Protein AF-A0A925TIU9-F1 (afdb_monomer_lite)

Secondary structure (DSSP, 8-state):
-PPPPEEEE--SSPPPHHHHHHHHHHHHTT--EEEEESS--TTPPTTPEEEEGGGTS-GGGSPPTTS-TTTS--HHHHHHHHHHHHHHHH---

Foldseek 3Di:
DQDEADEEEDEDDADDPVRQVVCVVCVVVRHAYEYEYCDDHPNHDPRHHYDHLVVQPNNVLADDPPDDCPPSHHNVVVRVSSVVSCCVVPNTD

Structure (mmCIF, N/CA/C/O backbone):
data_AF-A0A925TIU9-F1
#
_entry.id   AF-A0A925TIU9-F1
#
loop_
_atom_site.group_PDB
_atom_site.id
_atom_site.type_symbol
_atom_site.label_atom_id
_atom_site.label_alt_id
_atom_site.label_comp_id
_atom_site.label_asym_id
_atom_site.label_entity_id
_atom_site.label_seq_id
_atom_site.pdbx_PDB_ins_code
_atom_site.Cartn_x
_atom_site.Cartn_y
_atom_site.Cartn_z
_atom_site.occupancy
_atom_site.B_iso_or_equiv
_atom_site.auth_seq_id
_atom_site.auth_comp_id
_atom_site.auth_asym_id
_atom_site.auth_atom_id
_atom_site.pdbx_PDB_model_num
ATOM 1 N N . MET A 1 1 ? -22.622 4.670 10.125 1.00 55.38 1 MET A N 1
ATOM 2 C CA . MET A 1 1 ? -22.052 5.064 8.820 1.00 55.38 1 MET A CA 1
ATOM 3 C C . MET A 1 1 ? -20.572 4.727 8.870 1.00 55.38 1 MET A C 1
ATOM 5 O O . MET A 1 1 ? -19.950 5.056 9.870 1.00 55.38 1 MET A O 1
ATOM 9 N N . THR A 1 2 ? -20.039 3.986 7.900 1.00 75.12 2 THR A N 1
ATOM 10 C CA . THR A 1 2 ? -18.594 3.709 7.822 1.00 75.12 2 THR A CA 1
ATOM 11 C C . THR A 1 2 ? -17.880 4.951 7.306 1.00 75.12 2 THR A C 1
ATOM 13 O O . THR A 1 2 ? -18.351 5.538 6.335 1.00 75.12 2 THR A O 1
ATOM 16 N N . LEU A 1 3 ? -16.790 5.352 7.963 1.00 94.38 3 LEU A N 1
ATOM 17 C CA . LEU A 1 3 ? -15.952 6.467 7.518 1.00 94.38 3 LEU A CA 1
ATOM 18 C C . LEU A 1 3 ? -15.279 6.140 6.178 1.00 94.38 3 LEU A C 1
ATOM 20 O O . LEU A 1 3 ? -15.192 4.969 5.792 1.00 94.38 3 LEU A O 1
ATOM 24 N N . ASP A 1 4 ? -14.789 7.172 5.492 1.00 96.38 4 ASP A N 1
ATOM 25 C CA . ASP A 1 4 ? -14.081 7.008 4.222 1.00 96.38 4 ASP A CA 1
ATOM 26 C C . ASP A 1 4 ? -12.849 6.101 4.380 1.00 96.38 4 ASP A C 1
ATOM 28 O O . ASP A 1 4 ? -12.171 6.155 5.417 1.00 96.38 4 ASP A O 1
ATOM 32 N N . PRO A 1 5 ? -12.542 5.256 3.379 1.00 96.88 5 PRO A N 1
ATOM 33 C CA . PRO A 1 5 ? -11.356 4.420 3.417 1.00 96.88 5 PRO A CA 1
ATOM 34 C C . PRO A 1 5 ? -10.088 5.273 3.327 1.00 96.88 5 PRO A C 1
ATOM 36 O O . PRO A 1 5 ? -10.023 6.215 2.542 1.00 96.88 5 PRO A O 1
ATOM 39 N N . ILE A 1 6 ? -9.068 4.887 4.092 1.00 98.06 6 ILE A N 1
ATOM 40 C CA . ILE A 1 6 ? -7.716 5.436 3.981 1.00 98.06 6 ILE A CA 1
ATOM 41 C C . ILE A 1 6 ? -6.902 4.506 3.098 1.00 98.06 6 ILE A C 1
ATOM 43 O O . ILE A 1 6 ? -6.741 3.318 3.410 1.00 98.06 6 ILE A O 1
ATOM 47 N N . GLN A 1 7 ? -6.406 5.036 1.986 1.00 98.31 7 GLN A N 1
ATOM 48 C CA . GLN A 1 7 ? -5.690 4.262 0.990 1.00 98.31 7 GLN A CA 1
ATOM 49 C C . GLN A 1 7 ? -4.183 4.466 1.128 1.00 98.31 7 GLN A C 1
ATOM 51 O O . GLN A 1 7 ? 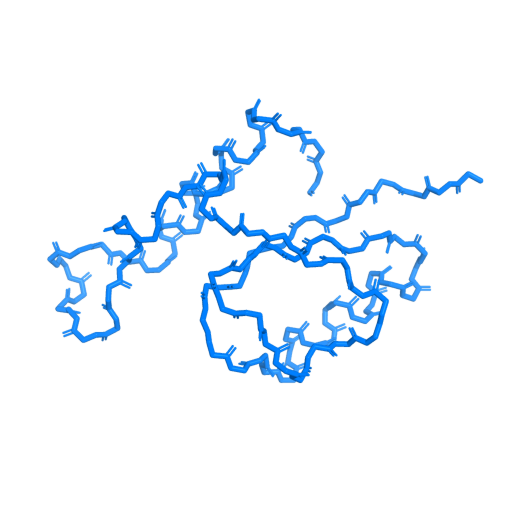-3.664 5.577 1.106 1.00 98.31 7 GLN A O 1
ATOM 56 N N . MET A 1 8 ? -3.455 3.365 1.274 1.00 98.19 8 MET A N 1
ATOM 57 C CA . MET A 1 8 ? -2.019 3.359 1.533 1.00 98.19 8 MET A CA 1
ATOM 58 C C . MET A 1 8 ? -1.289 2.527 0.485 1.00 98.19 8 MET A C 1
ATOM 60 O O . MET A 1 8 ? -1.800 1.505 0.030 1.00 98.19 8 MET A O 1
ATOM 64 N N . LEU A 1 9 ? -0.064 2.931 0.148 1.00 97.88 9 LEU A N 1
ATOM 65 C CA . LEU A 1 9 ? 0.843 2.165 -0.702 1.00 97.88 9 LEU A CA 1
ATOM 66 C C . LEU A 1 9 ? 1.954 1.547 0.145 1.00 97.88 9 LEU A C 1
ATOM 68 O O . LEU A 1 9 ? 2.662 2.254 0.863 1.00 97.88 9 LEU A O 1
ATOM 72 N N . TRP A 1 10 ? 2.170 0.244 -0.016 1.00 96.75 10 TRP A N 1
ATOM 73 C CA . TRP A 1 10 ? 3.376 -0.421 0.459 1.00 96.75 10 TRP A CA 1
ATOM 74 C C . TRP A 1 10 ? 3.943 -1.330 -0.622 1.00 96.75 10 TRP A C 1
ATOM 76 O O . TRP A 1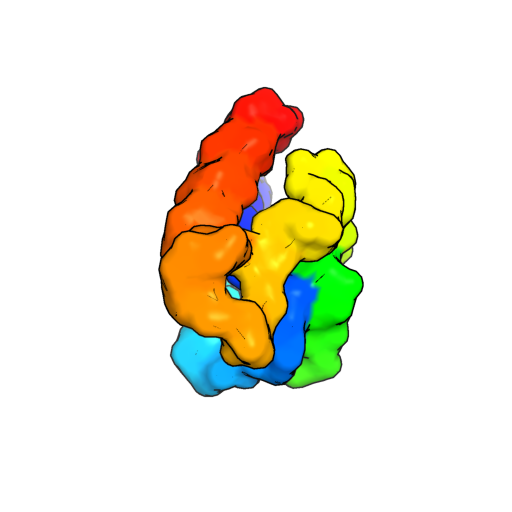 10 ? 3.368 -2.361 -0.954 1.00 96.75 10 TRP A O 1
ATOM 86 N N . VAL A 1 11 ? 5.073 -0.936 -1.206 1.00 93.81 11 VAL A N 1
ATOM 87 C CA . VAL A 1 11 ? 5.559 -1.560 -2.444 1.00 93.81 11 VAL A CA 1
ATOM 88 C C . VAL A 1 11 ? 6.065 -2.980 -2.215 1.00 93.81 11 VAL A C 1
ATOM 90 O O . VAL A 1 11 ? 5.760 -3.850 -3.024 1.00 93.81 11 VAL A O 1
ATOM 93 N N . ARG A 1 12 ? 6.856 -3.216 -1.160 1.00 90.44 12 ARG A N 1
ATOM 94 C CA . ARG A 1 12 ? 7.501 -4.516 -0.923 1.00 90.44 12 ARG A CA 1
ATOM 95 C C . ARG A 1 12 ? 8.025 -4.674 0.500 1.00 90.44 12 ARG A C 1
ATOM 97 O O . ARG A 1 12 ? 8.367 -3.691 1.156 1.00 90.44 12 ARG A O 1
ATOM 104 N N . GLY A 1 13 ? 8.225 -5.929 0.895 1.00 92.25 13 GLY A N 1
ATOM 105 C CA . GLY A 1 13 ? 8.846 -6.301 2.165 1.00 92.25 13 GLY A CA 1
ATO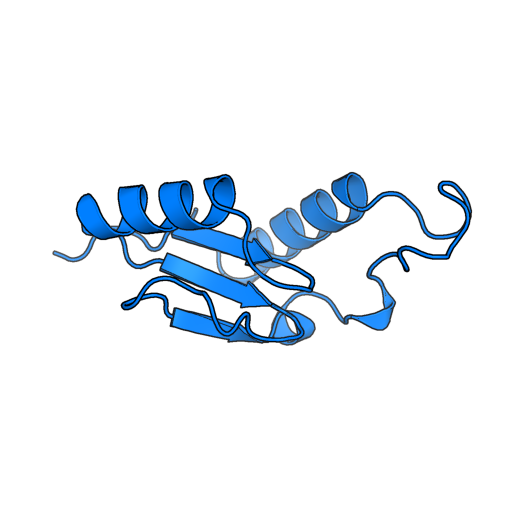M 106 C C . GLY A 1 13 ? 7.911 -6.158 3.370 1.00 92.25 13 GLY A C 1
ATOM 107 O O . GLY A 1 13 ? 6.778 -5.696 3.233 1.00 92.25 13 GLY A O 1
ATOM 108 N N . PRO A 1 14 ? 8.368 -6.567 4.565 1.00 96.19 14 PRO A N 1
ATOM 109 C CA . PRO A 1 14 ? 7.560 -6.494 5.774 1.00 96.19 14 PRO A CA 1
ATOM 110 C C . PRO A 1 14 ? 7.319 -5.043 6.194 1.00 96.19 14 PRO A C 1
ATOM 112 O O . PRO A 1 14 ? 8.179 -4.182 6.012 1.00 96.19 14 PRO A O 1
ATOM 115 N N . LEU A 1 15 ? 6.174 -4.804 6.830 1.00 97.44 15 LEU A N 1
ATOM 116 C CA . LEU A 1 15 ? 5.860 -3.513 7.432 1.00 97.44 15 LEU A CA 1
ATOM 117 C C . LEU A 1 15 ? 6.694 -3.317 8.702 1.00 97.44 15 LEU A C 1
ATOM 119 O O . LEU A 1 15 ? 6.652 -4.136 9.628 1.00 97.44 15 LEU A O 1
ATOM 123 N N . SER A 1 16 ? 7.428 -2.219 8.779 1.00 96.81 16 SER A N 1
ATOM 124 C CA . SER A 1 16 ? 8.067 -1.733 9.990 1.00 96.81 16 SER A CA 1
ATOM 125 C C . SER A 1 16 ? 7.031 -1.446 11.083 1.00 96.81 16 SER A C 1
ATOM 127 O O . SER A 1 16 ? 5.822 -1.352 10.850 1.00 96.81 16 SER A O 1
ATOM 129 N N . ARG A 1 17 ? 7.509 -1.267 12.319 1.00 97.81 17 ARG A N 1
ATOM 130 C CA . ARG A 1 17 ? 6.634 -0.892 13.441 1.00 97.81 17 ARG A CA 1
ATOM 131 C C . ARG A 1 17 ? 5.872 0.405 13.166 1.00 97.81 17 ARG A C 1
ATOM 133 O O . ARG A 1 17 ? 4.729 0.515 13.592 1.00 97.81 17 ARG A O 1
ATOM 140 N N . MET A 1 18 ? 6.483 1.356 12.458 1.00 97.75 18 MET A N 1
ATOM 141 C CA . MET A 1 18 ? 5.850 2.639 12.164 1.00 97.75 18 MET A CA 1
ATOM 142 C C . MET A 1 18 ? 4.662 2.466 11.215 1.00 97.75 18 MET A C 1
ATOM 144 O O . MET A 1 18 ? 3.569 2.934 11.527 1.00 97.75 18 MET A O 1
ATOM 148 N N . GLU A 1 19 ? 4.833 1.735 10.108 1.00 97.62 19 GLU A N 1
ATOM 149 C CA . GLU A 1 19 ? 3.719 1.506 9.178 1.00 97.62 19 GLU A CA 1
ATOM 150 C C . GLU A 1 19 ? 2.599 0.691 9.838 1.00 97.62 19 GLU A C 1
ATOM 152 O O . GLU A 1 19 ? 1.424 1.023 9.695 1.00 97.62 19 GLU A O 1
ATOM 157 N N . GLN A 1 20 ? 2.941 -0.329 10.634 1.00 98.44 20 GLN A N 1
ATOM 158 C CA . GLN A 1 20 ? 1.935 -1.090 11.379 1.00 98.44 20 GLN A CA 1
ATOM 159 C C . GLN A 1 20 ? 1.152 -0.217 12.367 1.00 98.44 20 GLN A C 1
ATOM 161 O O . GLN A 1 20 ? -0.061 -0.384 12.490 1.00 98.44 20 GLN A O 1
ATOM 166 N N . LEU A 1 21 ? 1.818 0.692 13.087 1.00 98.19 21 LEU A N 1
ATOM 167 C CA . LEU A 1 21 ? 1.160 1.602 14.028 1.00 98.19 21 LEU A CA 1
ATOM 168 C C . LEU A 1 21 ? 0.262 2.612 13.309 1.00 98.19 21 LEU A C 1
ATOM 170 O O . LEU A 1 21 ? -0.855 2.839 13.764 1.00 98.19 21 LEU A O 1
ATOM 174 N N . SER A 1 22 ? 0.708 3.156 12.174 1.00 98.31 22 SER A N 1
ATOM 175 C CA . SER A 1 22 ? -0.098 4.056 11.341 1.00 98.31 22 SER A CA 1
ATOM 176 C C . SER A 1 22 ? -1.370 3.373 10.831 1.00 98.31 22 SER A C 1
ATOM 178 O O . SER A 1 22 ? -2.465 3.908 10.963 1.00 98.31 22 SER A O 1
ATOM 180 N N . ILE A 1 23 ? -1.259 2.142 10.333 1.00 98.38 23 ILE A N 1
ATOM 181 C CA . ILE A 1 23 ? -2.426 1.360 9.913 1.00 98.38 23 ILE A CA 1
ATOM 182 C C . ILE A 1 23 ? -3.377 1.120 11.096 1.00 98.38 23 ILE A C 1
ATOM 184 O O . ILE A 1 23 ? -4.589 1.311 10.980 1.00 98.38 23 ILE A O 1
ATOM 188 N N . ARG A 1 24 ? -2.841 0.702 12.251 1.00 98.44 24 ARG A N 1
ATOM 189 C CA . ARG A 1 24 ? -3.651 0.422 13.447 1.00 98.44 24 ARG A CA 1
ATOM 190 C C . ARG A 1 24 ? -4.368 1.663 13.965 1.00 98.44 24 ARG A C 1
ATOM 192 O O . ARG A 1 24 ? -5.482 1.516 14.457 1.00 98.44 24 ARG A O 1
ATOM 199 N N . SER A 1 25 ? -3.774 2.853 13.866 1.00 98.31 25 SER A N 1
ATOM 200 C CA . SER A 1 25 ? -4.422 4.077 14.342 1.00 98.31 25 SER A CA 1
ATOM 201 C C . SER A 1 25 ? -5.664 4.417 13.516 1.00 98.31 25 SER A C 1
ATOM 203 O O . SER A 1 25 ? -6.708 4.687 14.105 1.00 98.31 25 SER A O 1
ATOM 205 N N . PHE A 1 26 ? -5.607 4.310 12.184 1.00 98.19 26 PHE A N 1
ATOM 206 C CA . PHE A 1 26 ? -6.779 4.530 11.328 1.00 98.19 26 PHE A CA 1
ATOM 207 C C . PHE A 1 26 ? -7.875 3.488 11.555 1.00 98.19 26 PHE A C 1
ATOM 209 O O . PHE A 1 26 ? -9.040 3.852 11.724 1.00 98.19 26 PHE A O 1
ATOM 216 N N . LEU A 1 27 ? -7.500 2.208 11.652 1.00 97.44 27 LEU A N 1
ATOM 217 C CA . LEU A 1 27 ? -8.444 1.138 11.984 1.00 97.44 27 LEU A CA 1
ATOM 218 C C . LEU A 1 27 ? -9.117 1.377 13.345 1.00 97.44 27 LEU A C 1
ATOM 220 O O . LEU A 1 27 ? -10.323 1.189 13.473 1.00 97.44 27 LEU A O 1
ATOM 224 N N . ALA A 1 28 ? -8.361 1.829 14.352 1.00 97.56 28 ALA A N 1
ATOM 225 C CA . ALA A 1 28 ? -8.890 2.129 15.682 1.00 97.56 28 ALA A CA 1
ATOM 226 C C . ALA A 1 28 ? -9.865 3.319 15.690 1.00 97.56 28 ALA A C 1
ATOM 228 O O . ALA A 1 28 ? -10.763 3.358 16.525 1.00 97.56 28 ALA A O 1
ATOM 229 N N . GLN A 1 29 ? -9.720 4.261 14.753 1.00 97.25 29 GLN A N 1
ATOM 230 C CA . GLN A 1 29 ? -10.680 5.351 14.536 1.00 97.25 29 GLN A CA 1
ATOM 231 C C . GLN A 1 29 ? -11.883 4.932 13.671 1.00 97.25 29 GLN A C 1
ATOM 233 O O . GLN A 1 29 ? -12.754 5.748 13.391 1.00 97.25 29 GLN A O 1
ATOM 238 N N . GLY A 1 30 ? -11.960 3.665 13.251 1.00 96.44 30 GLY A N 1
ATOM 239 C CA . GLY A 1 30 ? -13.083 3.129 12.480 1.00 96.44 30 GLY A CA 1
ATOM 240 C C . GLY A 1 30 ? -13.005 3.379 10.973 1.00 96.44 30 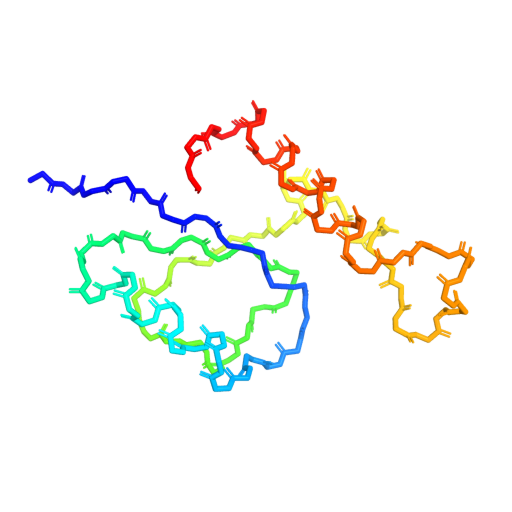GLY A C 1
ATOM 241 O O . GLY A 1 30 ? -13.965 3.070 10.264 1.00 96.44 30 GLY A O 1
ATOM 242 N N . HIS A 1 31 ? -11.883 3.900 10.467 1.00 97.69 31 HIS A N 1
ATOM 243 C CA . HIS A 1 31 ? -11.653 3.993 9.029 1.00 97.69 31 HIS A CA 1
ATOM 244 C C . HIS A 1 31 ? -11.287 2.617 8.455 1.00 97.69 31 HIS A C 1
ATOM 246 O O . HIS A 1 31 ? -10.381 1.956 8.976 1.00 97.69 31 HIS A O 1
ATOM 252 N N . PRO A 1 32 ? -11.920 2.173 7.355 1.00 97.56 32 PRO A N 1
ATOM 253 C CA . PRO A 1 32 ? -11.390 1.071 6.565 1.00 97.56 32 PRO A CA 1
ATOM 254 C C . PRO A 1 32 ? -9.992 1.432 6.049 1.00 97.56 32 PRO A C 1
ATOM 256 O O . PRO A 1 32 ? -9.776 2.547 5.583 1.00 97.56 32 PRO A O 1
ATOM 259 N N . VAL A 1 33 ? -9.050 0.492 6.082 1.00 98.25 33 VAL A N 1
ATOM 260 C CA . VAL A 1 33 ? -7.721 0.696 5.485 1.00 98.25 33 VAL A CA 1
ATOM 261 C C . VAL A 1 33 ? -7.582 -0.175 4.248 1.00 98.25 33 VAL A C 1
ATOM 263 O O . VAL A 1 33 ? -7.740 -1.398 4.320 1.00 98.25 33 VAL A O 1
ATOM 266 N N . HIS A 1 34 ? -7.292 0.466 3.120 1.00 98.31 34 HIS A N 1
ATOM 267 C CA . HIS A 1 34 ? -7.006 -0.169 1.839 1.00 98.31 34 HIS A CA 1
ATOM 268 C C . HIS A 1 34 ? -5.499 -0.107 1.587 1.00 98.31 34 HIS A C 1
ATOM 270 O O . HIS A 1 34 ? -4.946 0.962 1.348 1.00 98.31 34 HIS A O 1
ATOM 276 N N . LEU A 1 35 ? -4.824 -1.249 1.655 1.00 98.44 35 LEU A N 1
ATOM 277 C CA . LEU A 1 35 ? -3.389 -1.355 1.427 1.00 98.44 35 LEU A CA 1
ATOM 278 C C . LEU A 1 35 ? -3.124 -1.887 0.019 1.00 98.44 35 LEU A C 1
ATOM 280 O O . LEU A 1 35 ? -3.325 -3.072 -0.245 1.00 98.44 35 LEU A O 1
ATOM 284 N N . TYR A 1 36 ? -2.643 -1.018 -0.864 1.00 98.31 36 TYR A N 1
ATOM 285 C CA . TYR A 1 36 ? -2.154 -1.389 -2.186 1.00 98.31 36 TYR A CA 1
ATOM 286 C C . TYR A 1 36 ? -0.714 -1.874 -2.085 1.00 98.31 36 TYR A C 1
ATOM 288 O O . TYR A 1 36 ? 0.153 -1.198 -1.524 1.00 98.31 36 TYR A O 1
ATOM 296 N N . THR A 1 37 ? -0.450 -3.052 -2.635 1.00 97.62 37 THR A N 1
ATOM 297 C CA . THR A 1 37 ? 0.873 -3.671 -2.590 1.00 97.62 37 THR A CA 1
ATOM 298 C C . THR A 1 37 ? 1.086 -4.613 -3.766 1.00 97.62 37 THR A C 1
ATOM 300 O O . THR A 1 37 ? 0.123 -5.112 -4.348 1.00 97.62 37 THR A O 1
ATOM 303 N N . TYR A 1 38 ? 2.345 -4.830 -4.142 1.00 95.94 38 TYR A N 1
ATOM 304 C CA . TYR A 1 38 ? 2.697 -5.845 -5.135 1.00 95.94 38 TYR A CA 1
ATOM 305 C C . TYR A 1 38 ? 2.844 -7.223 -4.494 1.00 95.94 38 TYR A C 1
ATOM 307 O O . TYR A 1 38 ? 2.431 -8.209 -5.093 1.00 95.94 38 TYR A O 1
ATOM 315 N N . ASP A 1 39 ? 3.333 -7.257 -3.252 1.00 93.19 39 ASP A N 1
ATOM 316 C CA . ASP A 1 39 ? 3.526 -8.464 -2.457 1.00 93.19 39 ASP A CA 1
ATOM 317 C C . ASP A 1 39 ? 2.989 -8.217 -1.047 1.00 93.19 39 ASP A C 1
ATOM 319 O O . ASP A 1 39 ? 3.555 -7.441 -0.273 1.00 93.19 39 ASP A O 1
ATOM 323 N N . ALA A 1 40 ? 1.873 -8.865 -0.707 1.00 92.38 40 ALA A N 1
ATOM 324 C CA . ALA A 1 40 ? 1.173 -8.597 0.542 1.00 92.38 40 ALA A CA 1
ATOM 325 C C . ALA A 1 40 ? 2.049 -8.907 1.771 1.00 92.38 40 ALA A C 1
ATOM 327 O O . ALA A 1 40 ? 2.421 -10.065 1.969 1.00 92.38 40 ALA A O 1
ATOM 328 N N . PRO A 1 41 ? 2.329 -7.923 2.651 1.00 94.75 41 PRO A N 1
ATOM 329 C CA . PRO A 1 41 ? 3.129 -8.174 3.840 1.00 94.75 41 PRO A CA 1
ATOM 330 C C . PRO A 1 41 ? 2.388 -9.114 4.799 1.00 94.75 41 PRO A C 1
ATOM 332 O O . PRO A 1 41 ? 1.229 -8.884 5.173 1.00 94.75 41 PRO A O 1
ATOM 335 N N . GLU A 1 42 ? 3.067 -10.182 5.220 1.00 95.31 42 GLU A N 1
ATOM 336 C CA . GLU A 1 42 ? 2.520 -11.170 6.159 1.00 95.31 42 GLU A CA 1
ATOM 337 C C . GLU A 1 42 ? 2.239 -10.555 7.532 1.00 95.31 42 GLU A C 1
ATOM 339 O O . GLU A 1 42 ? 1.233 -10.860 8.166 1.00 95.31 42 GLU A O 1
ATOM 344 N N . ASN A 1 43 ? 3.087 -9.619 7.961 1.00 96.94 43 ASN A N 1
ATOM 345 C CA . ASN A 1 43 ? 3.006 -8.957 9.260 1.00 96.94 43 ASN A CA 1
ATOM 346 C C . ASN A 1 43 ? 2.053 -7.745 9.290 1.00 96.94 43 ASN A C 1
ATOM 348 O O . ASN A 1 43 ? 2.185 -6.865 10.146 1.00 96.94 43 ASN A O 1
ATOM 352 N N . ARG A 1 44 ? 1.100 -7.669 8.354 1.00 96.12 44 ARG A N 1
ATOM 353 C CA . ARG A 1 44 ? 0.090 -6.605 8.336 1.00 96.12 44 ARG A CA 1
ATOM 354 C C . ARG A 1 44 ? -0.873 -6.713 9.524 1.00 96.12 44 ARG A C 1
ATOM 356 O O . ARG A 1 44 ? -1.227 -7.823 9.927 1.00 96.12 44 ARG A O 1
ATOM 363 N N . PRO A 1 45 ? -1.350 -5.584 10.074 1.00 97.31 45 PRO A N 1
ATOM 364 C CA . PRO A 1 45 ? -2.413 -5.609 11.071 1.00 97.31 45 PRO A CA 1
ATOM 365 C C . PRO A 1 45 ? -3.683 -6.294 10.544 1.00 97.31 45 PRO A C 1
ATOM 367 O O . PRO A 1 45 ? -4.027 -6.187 9.366 1.00 97.31 45 PRO A O 1
ATOM 370 N N . ALA A 1 46 ? -4.404 -6.981 11.431 1.00 96.31 46 ALA A N 1
ATOM 371 C CA . ALA A 1 46 ? -5.710 -7.545 11.105 1.00 96.31 46 ALA A CA 1
ATOM 372 C C . ALA A 1 46 ? -6.718 -6.432 10.763 1.00 96.31 46 ALA A C 1
ATOM 374 O O . ALA A 1 46 ? -6.648 -5.337 11.316 1.00 96.31 46 ALA A O 1
ATOM 375 N N . GLY A 1 47 ? -7.661 -6.721 9.863 1.00 95.62 47 GLY A N 1
ATOM 376 C CA . GLY A 1 47 ? -8.686 -5.766 9.421 1.00 95.62 47 GLY A CA 1
ATOM 377 C C . GLY A 1 47 ? -8.291 -4.901 8.218 1.00 95.62 47 GLY A C 1
ATOM 378 O O . GLY A 1 47 ? -9.153 -4.238 7.645 1.00 95.62 47 GLY A O 1
ATOM 379 N N . VAL A 1 48 ? -7.028 -4.947 7.782 1.00 97.44 48 VAL A N 1
ATOM 380 C CA . VAL A 1 48 ? -6.584 -4.310 6.532 1.00 97.44 48 VAL A CA 1
ATOM 381 C C . VAL A 1 48 ? -7.148 -5.055 5.327 1.00 97.44 48 VAL A C 1
ATOM 383 O O . VAL A 1 48 ? -7.012 -6.277 5.224 1.00 97.44 48 VAL A O 1
ATOM 386 N N . ARG A 1 49 ? -7.718 -4.314 4.375 1.00 97.50 49 ARG A N 1
ATOM 387 C CA . ARG A 1 49 ? -8.080 -4.834 3.053 1.00 97.50 49 ARG A CA 1
ATOM 388 C C . ARG A 1 49 ? -6.900 -4.649 2.114 1.00 97.50 49 ARG A C 1
ATOM 390 O O . ARG A 1 49 ? -6.391 -3.541 1.990 1.00 97.50 49 ARG A O 1
ATOM 397 N N . VAL A 1 50 ? -6.458 -5.725 1.477 1.00 97.88 50 VAL A N 1
ATOM 398 C CA . VAL A 1 50 ? -5.288 -5.704 0.594 1.00 97.88 50 VAL A CA 1
ATOM 399 C C . VAL A 1 50 ? -5.742 -5.675 -0.859 1.00 97.88 50 VAL A C 1
ATOM 401 O O . VAL A 1 50 ? -6.619 -6.446 -1.241 1.00 97.88 50 VAL A O 1
ATOM 404 N N . PHE A 1 51 ? -5.124 -4.803 -1.650 1.00 98.25 51 PHE A N 1
ATOM 405 C CA . PHE A 1 51 ? -5.374 -4.627 -3.077 1.00 98.25 51 PHE A CA 1
ATOM 406 C C . PHE A 1 51 ? -4.077 -4.792 -3.866 1.00 98.25 51 PHE A C 1
ATOM 408 O O . PHE A 1 51 ? -2.990 -4.479 -3.370 1.00 98.25 51 PHE A O 1
ATOM 415 N N . ASN A 1 52 ? -4.191 -5.264 -5.107 1.00 97.69 52 ASN A N 1
ATOM 416 C CA . ASN A 1 52 ? -3.044 -5.397 -5.990 1.00 97.69 52 ASN A CA 1
ATOM 417 C C . ASN A 1 52 ? -2.645 -4.015 -6.524 1.00 97.69 52 ASN A C 1
ATOM 419 O O . ASN A 1 52 ? -3.413 -3.349 -7.214 1.00 97.69 52 ASN A O 1
ATOM 423 N N . ALA A 1 53 ? -1.423 -3.575 -6.227 1.00 98.00 53 ALA A N 1
ATOM 424 C CA . ALA A 1 53 ? -0.921 -2.285 -6.694 1.00 98.00 53 ALA A CA 1
ATOM 425 C C . ALA A 1 53 ? -0.817 -2.205 -8.230 1.00 98.00 53 ALA A C 1
ATOM 427 O O . ALA A 1 53 ? -0.891 -1.104 -8.779 1.00 98.00 53 ALA A O 1
ATOM 428 N N . ASN A 1 54 ? -0.724 -3.346 -8.930 1.00 97.75 54 ASN A N 1
ATOM 429 C CA . ASN A 1 54 ? -0.704 -3.387 -10.397 1.00 97.75 54 ASN A CA 1
ATOM 430 C C . ASN A 1 54 ? -1.979 -2.824 -11.040 1.00 97.75 54 ASN A C 1
ATOM 432 O O . ASN A 1 54 ? -1.915 -2.351 -12.173 1.00 97.75 54 ASN A O 1
ATOM 436 N N . ASP A 1 55 ? -3.107 -2.817 -10.325 1.00 98.06 55 ASP A N 1
ATOM 437 C CA . ASP A 1 55 ? -4.372 -2.274 -10.833 1.00 98.06 55 ASP A CA 1
ATOM 438 C C . ASP A 1 55 ? -4.314 -0.740 -10.990 1.00 98.06 55 ASP A C 1
ATOM 440 O O . ASP A 1 55 ? -5.046 -0.134 -11.785 1.00 98.06 55 ASP A O 1
ATOM 444 N N . ILE A 1 56 ? -3.399 -0.092 -10.263 1.00 98.25 56 ILE A N 1
ATOM 445 C CA . ILE A 1 56 ? -3.183 1.355 -10.303 1.00 98.25 56 ILE A CA 1
ATOM 446 C C . ILE A 1 56 ? -1.963 1.687 -11.159 1.00 98.25 56 ILE A C 1
ATOM 448 O O . ILE A 1 56 ? -2.106 2.388 -12.161 1.00 98.25 56 ILE A O 1
ATOM 452 N N . VAL A 1 57 ? -0.791 1.155 -10.797 1.00 97.06 57 VAL A N 1
ATOM 453 C CA . VAL A 1 57 ? 0.472 1.342 -11.524 1.00 97.06 57 VAL A CA 1
ATOM 454 C C . VAL A 1 57 ? 1.185 -0.008 -11.653 1.00 97.06 57 VAL A C 1
ATOM 456 O O . VAL A 1 57 ? 1.366 -0.683 -10.640 1.00 97.06 57 VAL A O 1
ATOM 459 N N . PRO A 1 58 ? 1.651 -0.417 -12.844 1.00 95.44 58 PRO A N 1
ATOM 460 C CA . PRO A 1 58 ? 2.420 -1.652 -13.004 1.00 95.44 58 PRO A CA 1
ATOM 461 C C . PRO A 1 58 ? 3.733 -1.656 -12.207 1.00 95.44 58 PRO A C 1
ATOM 463 O O . PRO A 1 58 ? 4.468 -0.666 -12.204 1.00 95.44 58 PRO A O 1
ATOM 466 N N . SER A 1 59 ? 4.080 -2.796 -11.604 1.00 92.44 59 SER A N 1
ATOM 467 C CA . SER A 1 59 ? 5.317 -2.963 -10.818 1.00 92.44 59 SER A CA 1
ATOM 468 C C . SER A 1 59 ? 6.601 -2.685 -11.607 1.00 92.44 59 SER A C 1
ATOM 470 O O . SER A 1 59 ? 7.598 -2.275 -11.019 1.00 92.44 59 SER A O 1
ATOM 472 N N . ALA A 1 60 ? 6.575 -2.843 -12.935 1.00 89.88 60 ALA A N 1
ATOM 473 C CA . ALA A 1 60 ? 7.700 -2.552 -13.826 1.00 89.88 60 ALA A CA 1
ATOM 474 C C . ALA A 1 60 ? 8.155 -1.079 -13.788 1.00 89.88 60 ALA A C 1
ATOM 476 O O . ALA A 1 60 ? 9.288 -0.783 -14.164 1.00 89.88 60 ALA A O 1
ATOM 477 N N . LEU A 1 61 ? 7.287 -0.167 -13.334 1.00 89.06 61 LEU A N 1
ATOM 478 C CA . LEU A 1 61 ? 7.606 1.251 -13.146 1.00 89.06 61 LEU A CA 1
ATOM 479 C C . LEU A 1 61 ? 8.153 1.560 -11.745 1.00 89.06 61 LEU A C 1
ATOM 481 O O . LEU A 1 61 ? 8.646 2.663 -11.516 1.00 89.06 61 LEU A O 1
ATOM 485 N N . ALA A 1 62 ? 8.065 0.620 -10.800 1.00 88.12 62 ALA A N 1
ATOM 486 C CA . ALA A 1 62 ? 8.618 0.805 -9.468 1.00 88.12 62 ALA A CA 1
ATOM 487 C C . ALA A 1 62 ? 10.156 0.713 -9.516 1.00 88.12 62 ALA A C 1
ATOM 489 O O . ALA A 1 62 ? 10.690 -0.248 -10.081 1.00 88.12 62 ALA A O 1
ATOM 490 N N . PRO A 1 63 ? 10.887 1.654 -8.888 1.00 84.75 63 PRO A N 1
ATOM 491 C CA . PRO A 1 63 ? 12.337 1.578 -8.792 1.00 84.75 63 PRO A CA 1
ATOM 492 C C . PRO A 1 63 ? 12.788 0.262 -8.153 1.00 8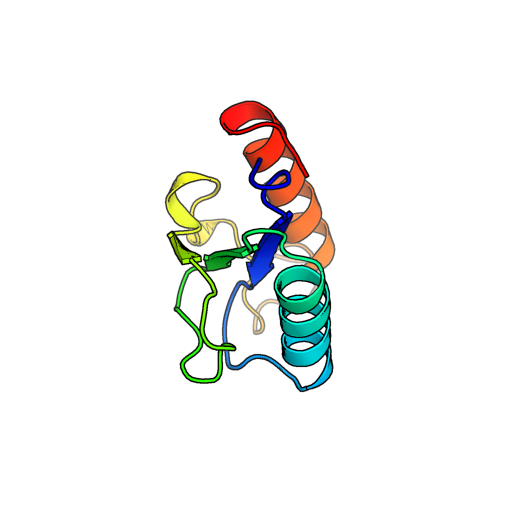4.75 63 PRO A C 1
ATOM 494 O O . PRO A 1 63 ? 12.179 -0.238 -7.200 1.00 84.75 63 PRO A O 1
ATOM 497 N N . ASP A 1 64 ? 13.879 -0.301 -8.667 1.00 76.06 64 ASP A N 1
ATOM 498 C CA . ASP A 1 64 ? 14.553 -1.406 -7.996 1.00 76.06 64 ASP A CA 1
ATOM 499 C C . ASP A 1 64 ? 15.476 -0.842 -6.915 1.00 76.06 64 ASP A C 1
ATOM 501 O O . ASP A 1 64 ? 16.182 0.138 -7.138 1.00 76.06 64 ASP A O 1
ATOM 505 N N . ARG A 1 65 ? 15.506 -1.486 -5.748 1.00 64.06 65 ARG A N 1
ATOM 506 C CA . ARG A 1 65 ? 16.364 -1.098 -4.624 1.00 64.06 65 ARG A CA 1
ATOM 507 C C . ARG A 1 65 ? 17.855 -1.240 -4.960 1.00 64.06 65 ARG A C 1
ATOM 509 O O . ARG A 1 65 ? 18.675 -0.620 -4.295 1.00 64.06 65 ARG A O 1
ATOM 516 N N . GLN A 1 66 ? 18.188 -2.066 -5.955 1.00 58.22 66 GLN A N 1
ATOM 517 C CA . GLN A 1 66 ? 19.553 -2.274 -6.454 1.00 58.22 66 GLN A CA 1
ATOM 518 C C . GLN A 1 66 ? 19.938 -1.343 -7.608 1.00 58.22 66 GLN A C 1
ATOM 520 O O . GLN A 1 66 ? 21.116 -1.261 -7.945 1.00 58.22 66 GLN A O 1
ATOM 525 N N . ALA A 1 67 ? 18.975 -0.650 -8.224 1.00 56.00 67 ALA A N 1
ATOM 526 C CA . ALA A 1 67 ? 19.295 0.315 -9.266 1.00 56.00 67 ALA A CA 1
ATOM 527 C C . ALA A 1 67 ? 19.951 1.544 -8.632 1.00 56.00 67 ALA A C 1
ATOM 529 O O . ALA A 1 67 ? 19.560 1.977 -7.543 1.00 56.00 67 ALA A O 1
ATOM 530 N N . ALA A 1 68 ? 20.947 2.113 -9.313 1.00 54.59 68 ALA A N 1
ATOM 531 C CA . ALA A 1 68 ? 21.555 3.354 -8.867 1.00 54.59 68 ALA A CA 1
ATOM 532 C C . ALA A 1 68 ? 20.452 4.418 -8.663 1.00 54.59 68 ALA A C 1
ATOM 534 O O . ALA A 1 68 ? 19.533 4.493 -9.487 1.00 54.59 68 ALA A O 1
ATOM 535 N N . PRO A 1 69 ? 20.528 5.251 -7.604 1.00 52.94 69 PRO A N 1
ATOM 536 C CA . PRO A 1 69 ? 19.446 6.150 -7.178 1.00 52.94 69 PRO A CA 1
ATOM 537 C C . PRO A 1 69 ? 18.914 7.112 -8.256 1.00 52.94 69 PRO A C 1
ATOM 539 O O . PRO A 1 69 ? 17.856 7.711 -8.073 1.00 52.94 69 PRO A O 1
ATOM 542 N N . PHE A 1 70 ? 19.628 7.253 -9.375 1.00 55.66 70 PHE A N 1
ATOM 543 C CA . PHE A 1 70 ? 19.314 8.167 -10.467 1.00 55.66 70 PHE A CA 1
ATOM 544 C C . PHE A 1 70 ? 18.916 7.480 -11.785 1.00 55.66 70 PHE A C 1
ATOM 546 O O . PHE A 1 70 ? 18.433 8.164 -12.678 1.00 55.66 70 PHE A O 1
ATOM 553 N N . GLU A 1 71 ? 19.061 6.156 -11.926 1.00 57.97 71 GLU A N 1
ATOM 554 C CA . GLU A 1 71 ? 18.776 5.469 -13.202 1.00 57.97 71 GLU A CA 1
ATOM 555 C C . GLU A 1 71 ? 17.301 5.075 -13.369 1.00 57.97 71 GLU A C 1
ATOM 557 O O . GLU A 1 71 ? 16.787 5.072 -14.484 1.00 57.97 71 GLU A O 1
ATOM 562 N N . LYS A 1 72 ? 16.601 4.760 -12.270 1.00 59.28 72 LYS A N 1
ATOM 563 C CA . LYS A 1 72 ? 15.176 4.360 -12.280 1.00 59.28 72 LYS A CA 1
ATOM 564 C C . LYS A 1 72 ? 14.263 5.274 -11.452 1.00 59.28 72 LYS A C 1
ATOM 566 O O . LYS A 1 72 ? 13.095 4.956 -11.252 1.00 59.28 72 LYS A O 1
ATOM 571 N N . GLY A 1 73 ? 14.782 6.412 -10.988 1.00 71.12 73 GLY A N 1
ATOM 572 C CA . GLY A 1 73 ? 14.070 7.344 -10.111 1.00 71.12 73 GLY A CA 1
ATOM 573 C C . GLY A 1 73 ? 14.016 6.897 -8.643 1.00 71.12 73 GLY A C 1
ATOM 574 O O . GLY A 1 73 ? 14.474 5.815 -8.277 1.00 71.12 73 GLY A O 1
ATOM 575 N N . SER A 1 74 ? 13.468 7.758 -7.780 1.00 84.56 74 SER A N 1
ATOM 576 C CA . SER A 1 74 ? 13.378 7.500 -6.337 1.00 84.56 74 SER A CA 1
ATOM 577 C C . SER A 1 74 ? 12.062 6.817 -5.948 1.00 84.56 74 SER A C 1
ATOM 579 O O . SER A 1 74 ? 11.021 7.034 -6.573 1.00 84.56 74 SER A O 1
ATOM 581 N N . MET A 1 75 ? 12.078 6.049 -4.852 1.00 88.25 75 MET A N 1
ATOM 582 C CA . MET A 1 75 ? 10.855 5.472 -4.273 1.00 88.25 75 MET A CA 1
ATOM 583 C C . MET A 1 75 ? 9.825 6.538 -3.874 1.00 88.25 75 MET A C 1
ATOM 585 O O . MET A 1 75 ? 8.626 6.279 -3.944 1.00 88.25 75 MET A O 1
ATOM 589 N N . GLY A 1 76 ? 10.280 7.736 -3.489 1.00 89.50 76 GLY A N 1
ATOM 590 C CA . GLY A 1 76 ? 9.399 8.866 -3.188 1.00 89.50 76 GLY A CA 1
ATOM 591 C C . GLY A 1 76 ? 8.636 9.330 -4.427 1.00 89.50 76 GLY A C 1
ATOM 592 O O . GLY A 1 76 ? 7.411 9.375 -4.412 1.00 89.50 76 GLY A O 1
ATOM 593 N N . SER A 1 77 ? 9.347 9.556 -5.534 1.00 90.25 77 SER A N 1
ATOM 594 C CA . SER A 1 77 ? 8.744 9.976 -6.807 1.00 90.25 77 SER A CA 1
ATOM 595 C C . SER A 1 77 ? 7.756 8.942 -7.351 1.00 90.25 77 SER A C 1
ATOM 597 O O . SER A 1 77 ? 6.702 9.300 -7.871 1.00 90.25 77 SER A O 1
ATOM 599 N N . PHE A 1 78 ? 8.068 7.653 -7.197 1.00 92.88 78 PHE A N 1
ATOM 600 C CA . PHE A 1 78 ? 7.141 6.578 -7.540 1.00 92.88 78 PHE A CA 1
ATOM 601 C C . PHE A 1 78 ? 5.871 6.607 -6.677 1.00 92.88 78 PHE A C 1
ATOM 603 O O . PHE A 1 78 ? 4.769 6.482 -7.208 1.00 92.88 78 PHE A O 1
ATOM 610 N N . SER A 1 79 ? 6.013 6.808 -5.363 1.00 94.69 79 SER A N 1
ATOM 611 C CA . SER A 1 79 ? 4.878 6.929 -4.439 1.00 94.69 79 SER A CA 1
ATOM 612 C C . SER A 1 79 ? 3.973 8.111 -4.800 1.00 94.69 79 SER A C 1
ATOM 614 O O . SER A 1 79 ? 2.750 7.973 -4.827 1.00 94.69 79 SER A O 1
ATOM 616 N N . ASP A 1 80 ? 4.563 9.254 -5.158 1.00 95.38 80 ASP A N 1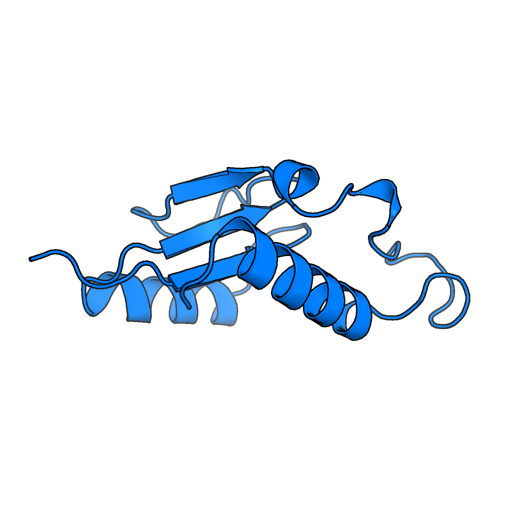
ATOM 617 C CA . ASP A 1 80 ? 3.811 10.420 -5.623 1.00 95.38 80 ASP A CA 1
ATOM 618 C C . ASP A 1 80 ? 3.038 10.121 -6.906 1.00 95.38 80 ASP A C 1
ATOM 620 O O . ASP A 1 80 ? 1.835 10.377 -6.976 1.00 95.38 80 ASP A O 1
ATOM 624 N N . TYR A 1 81 ? 3.698 9.523 -7.900 1.00 96.00 81 TYR A N 1
ATOM 625 C CA . TYR A 1 81 ? 3.043 9.120 -9.141 1.00 96.00 81 TYR A CA 1
ATOM 626 C C . TYR A 1 81 ? 1.878 8.156 -8.881 1.00 96.00 81 TYR A C 1
ATOM 628 O O . TYR A 1 81 ? 0.770 8.384 -9.372 1.00 96.00 81 TYR A O 1
ATOM 636 N N . PHE A 1 82 ? 2.096 7.128 -8.057 1.00 97.50 82 PHE A N 1
ATOM 637 C CA . PHE A 1 82 ? 1.061 6.173 -7.668 1.00 97.50 82 PHE A CA 1
ATOM 638 C C . PHE A 1 82 ? -0.138 6.869 -7.023 1.00 97.50 82 PHE A C 1
ATOM 640 O O . PHE A 1 82 ? -1.276 6.602 -7.400 1.00 97.50 82 PHE A O 1
ATOM 647 N N . ARG A 1 83 ? 0.107 7.795 -6.090 1.00 97.50 83 ARG A N 1
ATOM 648 C CA . ARG A 1 83 ? -0.936 8.550 -5.385 1.00 97.50 83 ARG A CA 1
ATOM 649 C C . ARG A 1 83 ? -1.809 9.357 -6.345 1.00 97.50 83 ARG A C 1
ATOM 651 O O . ARG A 1 83 ? -3.028 9.346 -6.203 1.00 97.50 83 ARG A O 1
ATOM 658 N N . TYR A 1 84 ? -1.219 10.015 -7.344 1.00 97.69 84 TYR A N 1
ATOM 659 C CA . TYR A 1 84 ? -2.002 10.738 -8.350 1.00 97.69 84 TYR A CA 1
ATOM 660 C C . TYR A 1 84 ? -2.822 9.794 -9.237 1.00 97.69 84 TYR A C 1
ATOM 662 O O . TYR A 1 84 ? -3.995 10.065 -9.486 1.00 97.69 84 TYR A O 1
ATOM 670 N N . GLN A 1 85 ? -2.248 8.666 -9.669 1.00 98.31 85 GLN A N 1
ATOM 671 C CA . GLN A 1 85 ? -2.985 7.665 -10.451 1.00 98.31 85 GLN A CA 1
ATOM 672 C C . GLN A 1 85 ? -4.147 7.062 -9.651 1.00 98.31 85 GLN A C 1
ATOM 674 O O . GLN A 1 85 ? -5.254 6.927 -10.172 1.00 98.31 85 GLN A O 1
ATOM 679 N N . LEU A 1 86 ? -3.918 6.751 -8.374 1.00 98.12 86 LEU A N 1
ATOM 680 C CA . LEU A 1 86 ? -4.940 6.250 -7.463 1.00 98.12 86 LEU A CA 1
ATOM 681 C C . LEU A 1 86 ? -6.079 7.259 -7.305 1.00 98.12 86 LEU A C 1
ATOM 683 O O . LEU A 1 86 ? -7.240 6.893 -7.442 1.00 98.12 86 LEU A O 1
ATOM 687 N N . MET A 1 87 ? -5.759 8.534 -7.082 1.00 97.12 87 MET A N 1
ATOM 688 C CA . MET A 1 87 ? -6.759 9.587 -6.902 1.00 97.12 87 MET A CA 1
ATOM 689 C C . MET A 1 87 ? -7.614 9.797 -8.156 1.00 97.12 87 MET A C 1
ATOM 691 O O . MET A 1 87 ? -8.821 9.983 -8.045 1.00 97.12 87 MET A O 1
ATOM 695 N N . VAL A 1 88 ? -7.019 9.712 -9.349 1.00 97.94 88 VAL A N 1
ATOM 696 C CA . VAL A 1 88 ? -7.769 9.792 -10.614 1.00 97.94 88 VAL A CA 1
ATOM 697 C C . VAL A 1 88 ? -8.707 8.594 -10.787 1.00 97.94 88 VAL A C 1
ATOM 699 O O . VAL A 1 88 ? -9.832 8.766 -11.250 1.00 97.94 88 VAL A O 1
ATOM 702 N N . LYS A 1 89 ? -8.265 7.383 -10.427 1.00 96.94 89 LYS A N 1
ATOM 703 C CA . LYS A 1 89 ? -9.048 6.151 -10.622 1.00 96.94 89 LYS A CA 1
ATOM 704 C C . LYS A 1 89 ? -10.115 5.918 -9.551 1.00 96.94 89 LYS A C 1
ATOM 706 O O . LYS A 1 89 ? -11.190 5.416 -9.864 1.00 96.94 89 LYS A O 1
ATOM 711 N N . CYS A 1 90 ? -9.799 6.228 -8.299 1.00 96.19 90 CYS A N 1
ATOM 712 C CA . CYS A 1 90 ? -10.573 5.819 -7.127 1.00 96.19 90 CYS A CA 1
ATOM 713 C C . CYS A 1 90 ? -11.071 7.003 -6.286 1.00 96.19 90 CYS A C 1
ATOM 715 O O . CYS A 1 90 ? -12.008 6.831 -5.509 1.00 96.19 90 CYS A O 1
ATOM 717 N N . GLY A 1 91 ? -10.476 8.192 -6.430 1.00 95.62 91 GLY A N 1
ATOM 718 C CA . GLY A 1 91 ? -10.733 9.331 -5.548 1.00 95.62 91 GLY A CA 1
ATOM 719 C C . GLY A 1 91 ? -10.339 9.055 -4.092 1.00 95.62 91 GLY A C 1
ATOM 720 O O . GLY A 1 91 ? -9.529 8.170 -3.807 1.00 95.62 91 GLY A O 1
ATOM 721 N N . GLY A 1 92 ? -10.943 9.808 -3.171 1.00 93.56 92 GLY A N 1
ATOM 722 C CA . GLY A 1 92 ? -10.826 9.575 -1.731 1.00 93.56 92 GLY A CA 1
ATOM 723 C C . GLY A 1 92 ? -9.503 10.028 -1.111 1.00 93.56 92 GLY A C 1
ATOM 724 O O . GLY A 1 92 ? -8.846 10.943 -1.614 1.00 93.56 92 GLY A O 1
ATOM 725 N N . TRP A 1 93 ? -9.170 9.384 0.010 1.00 90.50 93 TRP A N 1
ATOM 726 C CA . TRP A 1 93 ? -8.020 9.673 0.869 1.00 90.50 93 TRP A CA 1
ATOM 727 C C . TRP A 1 93 ? -6.968 8.572 0.799 1.00 90.50 93 TRP A C 1
ATOM 729 O O . TRP A 1 93 ? -7.353 7.393 0.601 1.00 90.50 93 TRP A O 1
#

pLDDT: mean 91.36, std 12.26, range [52.94, 98.44]

Radius of gyration: 13.69 Å; chains: 1; bounding box: 44×22×30 Å

Sequence (93 aa):
MTLDPIQMLWVRGPLSRMEQLSIRSFLAQGHPVHLYTYDAPENRPAGVRVFNANDIVPSALAPDRQAAPFEKGSMGSFSDYFRYQLMVKCGGW